Protein AF-A0A2M8N4Y6-F1 (afdb_monomer)

Mean predicted aligned error: 13.62 Å

Sequence (90 aa):
MAQSRRLTGSTLREFSTLSTTAHLPEETLLFSGSAHPELAQEIADYLGIPLSPTYTGRFSNDNLEVQLGVSVRGKNVFLLQPFCPPTSDN

pLDDT: mean 70.5, std 16.84, range [38.81, 88.94]

Solvent-accessible surface area (backbone atoms only — not comparable to full-atom values): 6128 Å² total; per-residue (Å²): 142,80,88,83,88,87,80,87,85,78,86,78,72,81,80,72,73,92,63,96,53,85,85,67,59,99,54,60,44,36,37,48,44,77,56,49,54,65,63,41,48,55,52,19,63,73,68,72,45,70,72,44,66,59,49,76,49,72,49,101,81,77,4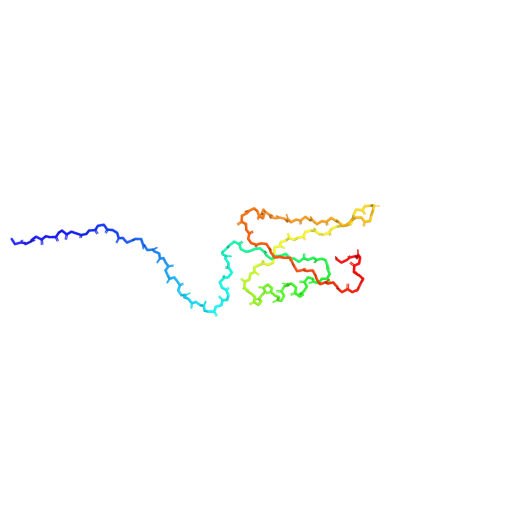4,80,44,78,45,69,78,60,92,61,84,96,41,51,77,45,77,47,67,64,81,54,87,66,64,89,83,75

Structure (mmCIF, N/CA/C/O backbone):
data_AF-A0A2M8N4Y6-F1
#
_entry.id   AF-A0A2M8N4Y6-F1
#
loop_
_atom_site.group_PDB
_atom_site.id
_atom_site.type_symbol
_atom_site.label_atom_id
_atom_site.label_alt_id
_atom_site.label_comp_id
_atom_site.label_asym_id
_atom_site.label_entity_id
_atom_site.label_seq_id
_atom_site.pdbx_PDB_ins_code
_atom_site.Cartn_x
_atom_site.Cartn_y
_atom_site.Cartn_z
_atom_site.occupancy
_atom_site.B_iso_or_equiv
_atom_site.auth_seq_id
_atom_site.auth_comp_id
_atom_site.auth_asym_id
_atom_site.auth_atom_id
_atom_site.pdbx_PDB_model_num
ATOM 1 N N . MET A 1 1 ? -48.031 18.585 46.682 1.00 41.94 1 MET A N 1
ATOM 2 C CA . MET A 1 1 ? -47.775 17.182 46.289 1.00 41.94 1 MET A CA 1
ATOM 3 C C . MET A 1 1 ? -47.110 17.220 44.918 1.00 41.94 1 MET A C 1
ATOM 5 O O . MET A 1 1 ? -47.752 17.719 44.016 1.00 41.94 1 MET A O 1
ATOM 9 N N . ALA A 1 2 ? -45.872 16.842 44.628 1.00 42.34 2 ALA A N 1
ATOM 10 C CA . ALA A 1 2 ? -44.646 16.551 45.357 1.00 42.34 2 ALA A CA 1
ATOM 11 C C . ALA A 1 2 ? -43.500 16.837 44.351 1.00 42.34 2 ALA A C 1
ATOM 13 O O . ALA A 1 2 ? -43.719 16.883 43.143 1.00 42.34 2 ALA A O 1
ATOM 14 N N . GLN A 1 3 ? -42.317 17.125 44.878 1.00 42.62 3 GLN A N 1
ATOM 15 C CA . GLN A 1 3 ? -41.134 17.657 44.197 1.00 42.62 3 GLN A CA 1
ATOM 16 C C . GLN A 1 3 ? -40.412 16.663 43.265 1.00 42.62 3 GLN A C 1
ATOM 18 O O . GLN A 1 3 ? -40.588 15.457 43.387 1.00 42.62 3 GLN A O 1
ATOM 23 N N . SER A 1 4 ? -39.438 17.212 42.517 1.00 38.81 4 SER A N 1
ATOM 24 C CA . SER A 1 4 ? -38.040 16.725 42.394 1.00 38.81 4 SER A CA 1
ATOM 25 C C . SER A 1 4 ? -37.637 16.420 40.944 1.00 38.81 4 SER A C 1
ATOM 27 O O . SER A 1 4 ? -38.082 15.440 40.371 1.00 38.81 4 SER A O 1
ATOM 29 N N . ARG A 1 5 ? -36.940 17.330 40.246 1.00 46.75 5 ARG A N 1
ATOM 30 C CA . ARG A 1 5 ? -35.473 17.577 40.234 1.00 46.75 5 ARG A CA 1
ATOM 31 C C . ARG A 1 5 ? -34.632 16.395 39.726 1.00 46.75 5 ARG A C 1
ATOM 33 O O . ARG A 1 5 ? -34.766 15.290 40.238 1.00 46.75 5 ARG A O 1
ATOM 40 N N . ARG A 1 6 ? -33.607 16.783 38.943 1.00 40.97 6 ARG A N 1
ATOM 41 C CA . ARG A 1 6 ? -32.356 16.091 38.548 1.00 40.97 6 ARG A CA 1
ATOM 42 C C . ARG A 1 6 ? -32.405 15.425 37.168 1.00 40.97 6 ARG A C 1
ATOM 44 O O . ARG A 1 6 ? -33.424 14.864 36.821 1.00 40.97 6 ARG A O 1
ATOM 51 N N . LEU A 1 7 ? -31.358 15.396 36.348 1.00 45.47 7 LEU A N 1
ATOM 52 C CA . LEU A 1 7 ? -30.039 16.038 36.285 1.00 45.47 7 LEU A CA 1
ATOM 53 C C . LEU A 1 7 ? -29.527 15.786 34.850 1.00 45.47 7 LEU A C 1
ATOM 55 O O . LEU A 1 7 ? -29.942 14.849 34.175 1.00 45.47 7 LEU A O 1
ATOM 59 N N . THR A 1 8 ? -28.616 16.647 34.433 1.00 49.62 8 THR A N 1
ATOM 60 C CA . THR A 1 8 ? -27.676 16.558 33.315 1.00 49.62 8 THR A CA 1
ATOM 61 C C . THR A 1 8 ? -27.037 15.177 33.108 1.00 49.62 8 THR A C 1
ATOM 63 O O . THR A 1 8 ? -26.661 14.516 34.071 1.00 49.62 8 THR A O 1
ATOM 66 N N . GLY A 1 9 ? -26.770 1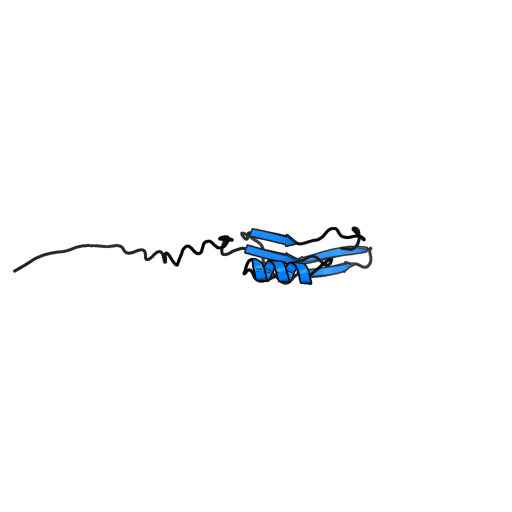4.842 31.840 1.00 46.56 9 GLY A N 1
ATOM 67 C CA . GLY A 1 9 ? -25.718 13.899 31.452 1.00 46.56 9 GLY A CA 1
ATOM 68 C C . GLY A 1 9 ? -26.200 12.523 31.000 1.00 46.56 9 GLY A C 1
ATOM 69 O O . GLY A 1 9 ? -26.394 11.623 31.805 1.00 46.56 9 GLY A O 1
ATOM 70 N N . SER A 1 10 ? -26.253 12.315 29.687 1.00 40.53 10 SER A N 1
ATOM 71 C CA . SER A 1 10 ? -25.868 11.020 29.127 1.00 40.53 10 SER A CA 1
ATOM 72 C C . SER A 1 10 ? -25.112 11.263 27.828 1.00 40.53 10 SER A C 1
ATOM 74 O O . SER A 1 10 ? -25.662 11.377 26.739 1.00 40.53 10 SER A O 1
ATOM 76 N N . THR A 1 11 ? -23.798 11.404 27.980 1.00 49.22 11 THR A N 1
ATOM 77 C CA . THR A 1 11 ? -22.835 11.048 26.947 1.00 49.22 11 THR A CA 1
ATOM 78 C C . THR A 1 11 ? -23.122 9.595 26.579 1.00 49.22 11 THR A C 1
ATOM 80 O O . THR A 1 11 ? -22.630 8.680 27.240 1.00 49.22 11 THR A O 1
ATOM 83 N N . LEU A 1 12 ? -23.964 9.372 25.572 1.00 42.25 12 LEU A N 1
ATOM 84 C CA . LEU A 1 12 ? -24.093 8.071 24.934 1.00 42.25 12 LEU A CA 1
ATOM 85 C C . LEU A 1 12 ? -22.811 7.851 24.134 1.00 42.25 12 LEU A C 1
ATOM 87 O O . LEU A 1 12 ? -22.733 8.109 22.940 1.00 42.25 12 LEU A O 1
ATOM 91 N N . ARG A 1 13 ? -21.763 7.425 24.845 1.00 44.81 13 ARG A N 1
ATOM 92 C CA . ARG A 1 13 ? -20.729 6.601 24.238 1.00 44.81 13 ARG A CA 1
ATOM 93 C C . ARG A 1 13 ? -21.450 5.336 23.808 1.00 44.81 13 ARG A C 1
ATOM 95 O O . ARG A 1 13 ? -21.835 4.537 24.660 1.00 44.81 13 ARG A O 1
ATOM 102 N N . GLU A 1 14 ? -21.686 5.213 22.511 1.00 49.00 14 GLU A N 1
ATOM 103 C CA . GLU A 1 14 ? -22.018 3.948 21.876 1.00 49.00 14 GLU A CA 1
ATOM 104 C C . GLU A 1 14 ? -20.897 2.960 22.210 1.00 49.00 14 GLU A C 1
ATOM 106 O O . GLU A 1 14 ? -19.862 2.894 21.559 1.00 49.00 14 GLU A O 1
ATOM 111 N N . PHE A 1 15 ? -21.083 2.218 23.298 1.00 50.56 15 PHE A N 1
ATOM 112 C CA . PHE A 1 15 ? -20.398 0.959 23.528 1.00 50.56 15 PHE A CA 1
ATOM 113 C C . PHE A 1 15 ? -21.088 -0.076 22.634 1.00 50.56 15 PHE A C 1
ATOM 115 O O . PHE A 1 15 ? -21.872 -0.900 23.109 1.00 50.56 15 PHE A O 1
ATOM 122 N N . SER A 1 16 ? -20.855 0.001 21.321 1.00 48.44 16 SER A N 1
ATOM 123 C CA . SER A 1 16 ? -21.159 -1.119 20.440 1.00 48.44 16 SER A CA 1
ATOM 124 C C . SER A 1 16 ? -20.136 -2.216 20.736 1.00 48.44 16 SER A C 1
ATOM 126 O O . SER A 1 16 ? -18.928 -2.032 20.632 1.00 48.44 16 SER A O 1
ATOM 128 N N . THR A 1 17 ? -20.649 -3.336 21.242 1.00 44.91 17 THR A N 1
ATOM 129 C CA . THR A 1 17 ? -20.121 -4.692 21.047 1.00 44.91 17 THR A CA 1
ATOM 130 C C . THR A 1 17 ? -18.598 -4.818 20.961 1.00 44.91 17 THR A C 1
ATOM 132 O O . THR A 1 17 ? -18.011 -4.661 19.892 1.00 44.91 17 THR A O 1
ATOM 135 N N . LEU A 1 18 ? -17.967 -5.225 22.066 1.00 47.53 18 LEU A N 1
ATOM 136 C CA . LEU A 1 18 ? -16.613 -5.783 22.054 1.00 47.53 18 LEU A CA 1
ATOM 137 C C . LEU A 1 18 ? -16.618 -7.110 21.273 1.00 47.53 18 LEU A C 1
ATOM 139 O O . LEU A 1 18 ? -16.627 -8.194 21.856 1.00 47.53 18 LEU A O 1
ATOM 143 N N . SER A 1 19 ? -16.648 -7.023 19.943 1.00 44.84 19 SER A N 1
ATOM 144 C CA . SER A 1 19 ? -16.257 -8.122 19.074 1.00 44.84 19 SER A CA 1
ATOM 145 C C . SER A 1 19 ? -14.769 -8.328 19.306 1.00 44.84 19 SER A C 1
ATOM 147 O O . SER A 1 19 ? -13.968 -7.424 19.078 1.00 44.84 19 SER A O 1
ATOM 149 N N . THR A 1 20 ? -14.387 -9.496 19.817 1.00 46.81 20 THR A N 1
ATOM 150 C CA . THR A 1 20 ? -12.982 -9.915 19.857 1.00 46.81 20 THR A CA 1
ATOM 151 C C . THR A 1 20 ? -12.569 -10.270 18.429 1.00 46.81 20 THR A C 1
ATOM 153 O O . THR A 1 20 ? -12.458 -11.425 18.040 1.00 46.81 20 THR A O 1
ATOM 156 N N . THR A 1 21 ? -12.418 -9.233 17.622 1.00 49.69 21 THR A N 1
ATOM 157 C CA . THR A 1 21 ? -11.842 -9.217 16.284 1.00 49.69 21 THR A CA 1
ATOM 158 C C . THR A 1 21 ? -10.902 -8.028 16.349 1.00 49.69 21 THR A C 1
ATOM 160 O O . THR A 1 21 ? -11.325 -6.980 16.830 1.00 49.69 21 THR A O 1
ATOM 163 N N . ALA A 1 22 ? -9.620 -8.220 16.031 1.00 53.22 22 ALA A N 1
ATOM 164 C CA . ALA A 1 22 ? -8.560 -7.229 16.221 1.00 53.22 22 ALA A CA 1
ATOM 165 C C . ALA A 1 22 ? -9.075 -5.797 15.981 1.00 53.22 22 ALA A C 1
ATOM 167 O O . ALA A 1 22 ? -9.432 -5.456 14.858 1.00 53.22 22 ALA A O 1
ATOM 168 N N . HIS A 1 23 ? -9.183 -4.994 17.047 1.00 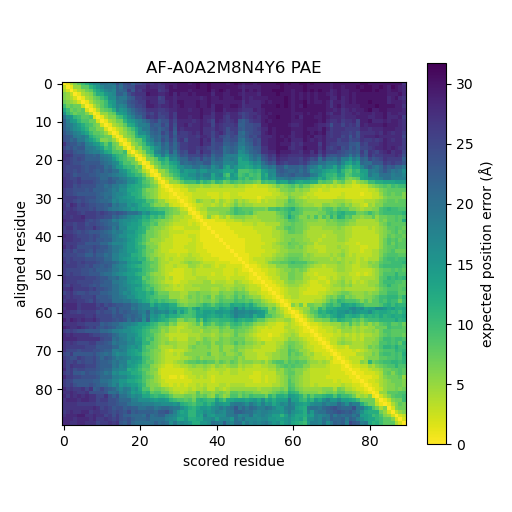56.38 23 HIS A N 1
ATOM 169 C CA . HIS A 1 23 ? -9.646 -3.611 16.951 1.00 56.38 23 HIS A CA 1
ATOM 170 C C . HIS A 1 23 ? -8.523 -2.797 16.316 1.00 56.38 23 HIS A C 1
ATOM 172 O O . HIS A 1 23 ? -7.710 -2.172 16.999 1.00 56.38 23 HIS A O 1
ATOM 178 N N . LEU A 1 24 ? -8.419 -2.902 14.996 1.00 62.50 24 LEU A N 1
ATOM 179 C CA . LEU A 1 24 ? -7.598 -2.008 14.215 1.00 62.50 24 LEU A CA 1
ATOM 180 C C . LEU A 1 24 ? -8.287 -0.642 14.290 1.00 62.50 24 LEU A C 1
ATOM 182 O O . LEU A 1 24 ? -9.509 -0.568 14.146 1.00 62.50 24 LEU A O 1
ATOM 186 N N . PRO A 1 25 ? -7.546 0.424 14.625 1.00 64.62 25 PRO A N 1
ATOM 187 C CA . PRO A 1 25 ? -8.132 1.744 14.796 1.00 64.62 25 PRO A CA 1
ATOM 188 C C . PRO A 1 25 ? -8.911 2.128 13.534 1.00 64.62 25 PRO A C 1
ATOM 190 O O . PRO A 1 25 ? -8.459 1.822 12.429 1.00 64.62 25 PRO A O 1
ATOM 193 N N . GLU A 1 26 ? -10.041 2.825 13.701 1.00 67.00 26 GLU A N 1
ATOM 194 C CA . GLU A 1 26 ? -10.952 3.296 12.630 1.00 67.00 26 GLU A CA 1
ATOM 195 C C . GLU A 1 26 ? -10.224 4.022 11.474 1.00 67.00 26 GLU A C 1
ATOM 197 O O . GLU A 1 26 ? -10.737 4.159 10.368 1.00 67.00 26 GLU A O 1
ATOM 202 N N . GLU A 1 27 ? -8.987 4.457 11.712 1.00 78.44 27 GLU A N 1
ATOM 203 C CA . GLU A 1 27 ? -8.099 5.123 10.765 1.00 78.44 27 GLU A CA 1
ATOM 204 C C . GLU A 1 27 ? -6.947 4.220 10.281 1.00 78.44 27 GLU A C 1
ATOM 206 O O . GLU A 1 27 ? -5.793 4.652 10.219 1.00 78.44 27 GLU A O 1
ATOM 211 N N . THR A 1 28 ? -7.223 2.954 9.959 1.00 85.81 28 THR A N 1
ATOM 212 C CA . THR A 1 28 ? -6.216 2.030 9.409 1.00 85.81 28 THR A CA 1
ATOM 213 C C . THR A 1 28 ? -6.283 1.972 7.884 1.00 85.81 28 THR A C 1
ATOM 215 O O . THR A 1 28 ? -7.340 1.730 7.310 1.00 85.81 28 THR A O 1
ATOM 218 N N . LEU A 1 29 ? -5.141 2.171 7.222 1.00 88.94 29 LEU A N 1
ATOM 219 C CA . LEU A 1 29 ? -4.975 2.022 5.778 1.00 88.94 29 LEU A CA 1
ATOM 220 C C . LEU A 1 29 ? -4.025 0.867 5.482 1.00 88.94 29 LEU A C 1
ATOM 222 O O . LEU A 1 29 ? -2.885 0.857 5.950 1.00 88.94 29 LEU A O 1
ATOM 226 N N . LEU A 1 30 ? -4.492 -0.074 4.669 1.00 88.75 30 LEU A N 1
ATOM 227 C CA . LEU A 1 30 ? -3.686 -1.167 4.149 1.00 88.75 30 LEU A CA 1
ATOM 228 C C . LEU A 1 30 ? -3.342 -0.892 2.687 1.00 88.75 30 LEU A C 1
ATOM 230 O O . LEU A 1 30 ? -4.236 -0.651 1.882 1.00 88.75 30 LEU A O 1
ATOM 234 N N . PHE A 1 31 ? -2.064 -0.953 2.342 1.00 88.81 31 PHE A N 1
ATOM 235 C CA . PHE A 1 31 ? -1.568 -0.819 0.977 1.00 88.81 31 PHE A CA 1
ATOM 236 C C . PHE A 1 31 ? -0.829 -2.089 0.569 1.00 88.81 31 PHE A C 1
ATOM 238 O O . PHE A 1 31 ? -0.176 -2.727 1.396 1.00 88.81 31 PHE A O 1
ATOM 245 N N . SER A 1 32 ? -0.894 -2.423 -0.718 1.00 85.38 32 SER A N 1
ATOM 246 C CA . SER A 1 32 ? -0.087 -3.486 -1.317 1.00 85.38 32 SER A CA 1
ATOM 247 C C . SER A 1 32 ? 0.956 -2.899 -2.262 1.00 85.38 32 SER A C 1
ATOM 249 O O . SER A 1 32 ? 0.676 -1.913 -2.952 1.00 85.38 32 SER A O 1
ATOM 251 N N . GLY A 1 33 ? 2.145 -3.502 -2.276 1.00 78.69 33 GLY A N 1
ATOM 252 C CA . GLY A 1 33 ? 3.142 -3.317 -3.329 1.00 78.69 33 GLY A CA 1
ATOM 253 C C . GLY A 1 33 ? 2.772 -4.065 -4.616 1.00 78.69 33 GLY A C 1
ATOM 254 O O . GLY A 1 33 ? 1.686 -4.633 -4.742 1.00 78.69 33 GLY A O 1
ATOM 255 N N . SER A 1 34 ? 3.692 -4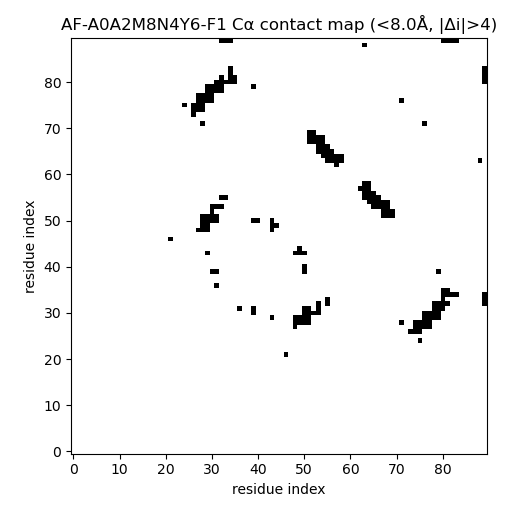.085 -5.582 1.00 72.69 34 SER A N 1
ATOM 256 C CA . SER A 1 34 ? 3.438 -4.683 -6.903 1.00 72.69 34 SER A CA 1
ATOM 257 C C . SER A 1 34 ? 3.615 -6.207 -6.939 1.00 72.69 34 SER A C 1
ATOM 259 O O . SER A 1 34 ? 3.057 -6.879 -7.803 1.00 72.69 34 SER A O 1
ATOM 261 N N . ALA A 1 35 ? 4.324 -6.757 -5.950 1.00 70.56 35 ALA A N 1
ATOM 262 C CA . ALA A 1 35 ? 4.738 -8.156 -5.914 1.00 70.56 35 ALA A CA 1
ATOM 263 C C . ALA A 1 35 ? 3.593 -9.179 -5.783 1.00 70.56 35 ALA A C 1
ATOM 265 O O . ALA A 1 35 ? 3.672 -10.258 -6.365 1.00 70.56 35 ALA A O 1
ATOM 266 N N . HIS A 1 36 ? 2.552 -8.895 -4.984 1.00 74.81 36 HIS A N 1
ATOM 267 C CA . HIS A 1 36 ? 1.455 -9.852 -4.767 1.00 74.81 36 HIS A CA 1
ATOM 268 C C . HIS A 1 36 ? 0.147 -9.180 -4.293 1.00 74.81 36 HIS A C 1
ATOM 270 O O . HIS A 1 36 ? -0.194 -9.227 -3.107 1.00 74.81 36 HIS A O 1
ATOM 276 N N . PRO A 1 37 ? -0.631 -8.567 -5.203 1.00 78.88 37 PRO A N 1
ATOM 277 C CA . PRO A 1 37 ? -1.888 -7.904 -4.848 1.00 78.88 37 PRO A CA 1
ATOM 278 C C . PRO A 1 37 ? -2.954 -8.869 -4.305 1.00 78.88 37 PRO A C 1
ATOM 280 O O . PRO A 1 37 ? -3.694 -8.495 -3.402 1.00 78.88 37 PRO A O 1
ATOM 283 N N . GLU A 1 38 ? -3.000 -10.114 -4.791 1.00 83.19 38 GLU A N 1
ATOM 284 C CA . GLU A 1 38 ? -3.985 -11.117 -4.347 1.00 83.19 38 GLU A CA 1
ATOM 285 C C . GLU A 1 38 ? -3.841 -11.465 -2.859 1.00 83.19 38 GLU A C 1
ATOM 287 O O . GLU A 1 38 ? -4.813 -11.396 -2.115 1.00 83.19 38 GLU A O 1
ATOM 292 N N . LEU A 1 39 ? -2.616 -11.726 -2.390 1.00 84.19 39 LEU A N 1
ATOM 293 C CA . LEU A 1 39 ? -2.331 -11.975 -0.976 1.00 84.19 39 LEU A CA 1
ATOM 294 C C . LEU A 1 39 ? -2.730 -10.779 -0.105 1.00 84.19 39 LEU A C 1
ATOM 296 O O . LEU A 1 39 ? -3.251 -10.947 0.995 1.00 84.19 39 LEU A O 1
ATOM 300 N N . ALA A 1 40 ? -2.483 -9.560 -0.585 1.00 84.88 40 ALA A N 1
ATOM 301 C CA . ALA A 1 40 ? -2.888 -8.372 0.147 1.00 84.88 40 ALA A CA 1
ATOM 302 C C . ALA A 1 40 ? -4.410 -8.233 0.228 1.00 84.88 40 ALA A C 1
ATOM 304 O O . ALA A 1 40 ? -4.901 -7.803 1.268 1.00 84.88 40 ALA A O 1
ATOM 305 N N . GLN A 1 41 ? -5.144 -8.636 -0.812 1.00 86.25 41 GLN A N 1
ATOM 306 C CA . GLN A 1 41 ? -6.602 -8.694 -0.778 1.00 86.25 41 GLN A CA 1
ATOM 307 C C . GLN A 1 41 ? -7.099 -9.760 0.208 1.00 86.25 41 GLN A C 1
ATOM 309 O O . GLN A 1 41 ? -7.964 -9.463 1.021 1.00 86.25 41 GLN A O 1
ATOM 314 N N . GLU A 1 42 ? -6.508 -10.956 0.224 1.00 88.00 42 GLU A N 1
ATOM 315 C CA . GLU A 1 42 ? -6.868 -12.002 1.194 1.00 88.00 42 GLU A CA 1
ATOM 316 C C . GLU A 1 42 ? -6.636 -11.552 2.645 1.00 88.00 42 GLU A C 1
ATOM 318 O O . GLU A 1 42 ? -7.466 -11.793 3.523 1.00 88.00 42 GLU A O 1
ATOM 323 N N . ILE A 1 43 ? -5.525 -10.854 2.907 1.00 85.88 43 ILE A N 1
ATOM 324 C CA . ILE A 1 43 ? -5.231 -10.286 4.229 1.00 85.88 43 ILE A CA 1
ATOM 325 C C . ILE A 1 43 ? -6.209 -9.152 4.564 1.00 85.88 43 ILE A C 1
ATOM 327 O O . ILE A 1 43 ? -6.672 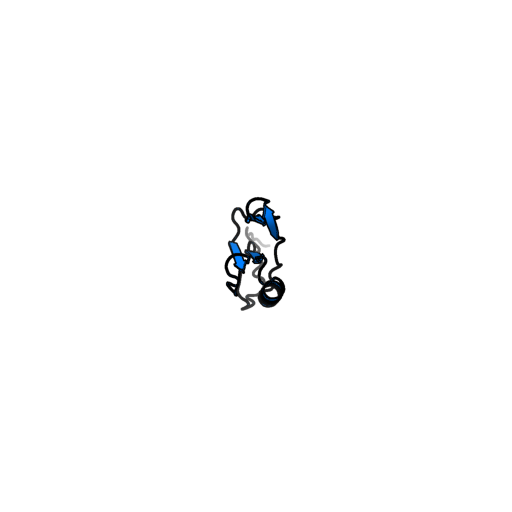-9.070 5.702 1.00 85.88 43 ILE A O 1
ATOM 331 N N . ALA A 1 44 ? -6.539 -8.295 3.595 1.00 87.75 44 ALA A N 1
ATOM 332 C CA . ALA A 1 44 ? -7.526 -7.227 3.741 1.00 87.75 44 ALA A CA 1
ATOM 333 C C . ALA A 1 44 ? -8.901 -7.796 4.134 1.00 87.75 44 ALA A C 1
ATOM 335 O O . ALA A 1 44 ? -9.497 -7.360 5.122 1.00 87.75 44 ALA A O 1
ATOM 336 N N . ASP A 1 45 ? -9.342 -8.837 3.427 1.00 87.94 45 ASP A N 1
ATOM 337 C CA . ASP A 1 45 ? -10.608 -9.531 3.657 1.00 87.94 45 ASP A CA 1
ATOM 338 C C . ASP A 1 45 ? -10.620 -10.243 5.017 1.00 87.94 45 ASP A C 1
ATOM 340 O O . ASP A 1 45 ? -11.606 -10.164 5.751 1.00 87.94 45 ASP A O 1
ATOM 344 N N . TYR A 1 46 ? -9.510 -10.884 5.402 1.00 88.19 46 TYR A N 1
ATOM 345 C CA . TYR A 1 46 ? -9.368 -11.537 6.706 1.00 88.19 46 TYR A CA 1
ATOM 346 C C . TYR A 1 46 ? -9.396 -10.542 7.877 1.00 88.19 46 TYR A C 1
ATOM 348 O O . TYR A 1 46 ? -9.971 -10.828 8.928 1.00 88.19 46 TYR A O 1
ATOM 356 N N . LEU A 1 47 ? -8.777 -9.369 7.709 1.00 84.69 47 LEU A N 1
ATOM 357 C CA . LEU A 1 47 ? -8.744 -8.310 8.722 1.00 84.69 47 LEU A CA 1
ATOM 358 C C . LEU A 1 47 ? -10.004 -7.431 8.717 1.00 84.69 47 LEU A C 1
ATOM 360 O O . LEU A 1 47 ? -10.195 -6.656 9.653 1.00 84.69 47 LEU A O 1
ATOM 364 N N . GLY A 1 48 ? -10.852 -7.536 7.690 1.00 84.88 48 GLY A N 1
ATOM 365 C CA . GLY A 1 48 ? -12.030 -6.686 7.514 1.00 84.88 48 GLY A CA 1
ATOM 366 C C . GLY A 1 48 ? -11.693 -5.225 7.195 1.00 84.88 48 GLY A C 1
ATOM 367 O O . GLY A 1 48 ? -12.473 -4.333 7.524 1.00 84.88 48 GLY A O 1
ATOM 368 N N . ILE A 1 49 ? -10.532 -4.963 6.584 1.00 87.12 49 ILE A N 1
ATOM 369 C CA . ILE A 1 49 ? -10.066 -3.616 6.219 1.00 87.12 49 ILE A CA 1
ATOM 370 C C . ILE A 1 49 ? -10.045 -3.490 4.698 1.00 87.12 49 ILE A C 1
ATOM 372 O O . ILE A 1 49 ? -9.543 -4.391 4.036 1.00 87.12 49 ILE A O 1
ATOM 376 N N . PRO A 1 50 ? -10.509 -2.374 4.111 1.00 86.00 50 PRO A N 1
ATOM 377 C CA . PRO A 1 50 ? -10.396 -2.165 2.673 1.00 86.00 50 PRO A CA 1
ATOM 378 C C . PRO A 1 50 ? -8.939 -1.946 2.238 1.00 86.00 50 PRO A C 1
ATOM 380 O O . PRO A 1 50 ? -8.211 -1.132 2.818 1.00 86.00 50 PRO A O 1
ATOM 383 N N . LEU A 1 51 ? -8.533 -2.614 1.155 1.00 87.00 51 LEU A N 1
ATOM 384 C CA . LEU A 1 51 ? -7.259 -2.336 0.499 1.00 87.00 51 LEU A CA 1
ATOM 385 C C . LEU A 1 51 ? -7.314 -0.948 -0.156 1.00 87.00 51 LEU A C 1
ATOM 387 O O . LEU A 1 51 ? -8.204 -0.639 -0.949 1.00 87.00 51 LEU A O 1
ATOM 391 N N . SER A 1 52 ? -6.366 -0.090 0.202 1.00 88.50 52 SER A N 1
ATOM 392 C CA . SER A 1 52 ? -6.270 1.271 -0.315 1.00 88.50 52 SER A CA 1
ATOM 393 C C . SER A 1 52 ? -5.622 1.285 -1.700 1.00 88.50 52 SER A C 1
ATOM 395 O O . SER A 1 52 ? -4.697 0.509 -1.951 1.00 88.50 52 SER A O 1
ATOM 397 N N . PRO A 1 53 ? -6.067 2.176 -2.606 1.00 83.50 53 PRO A N 1
ATOM 398 C CA . PRO A 1 53 ? -5.512 2.252 -3.947 1.00 83.50 53 PRO A CA 1
ATOM 399 C C . PRO A 1 53 ? -4.057 2.733 -3.902 1.00 83.50 53 PRO A C 1
ATOM 401 O O . PRO A 1 53 ? -3.754 3.821 -3.398 1.00 83.50 53 PRO A O 1
ATOM 404 N N . THR A 1 54 ? -3.177 1.928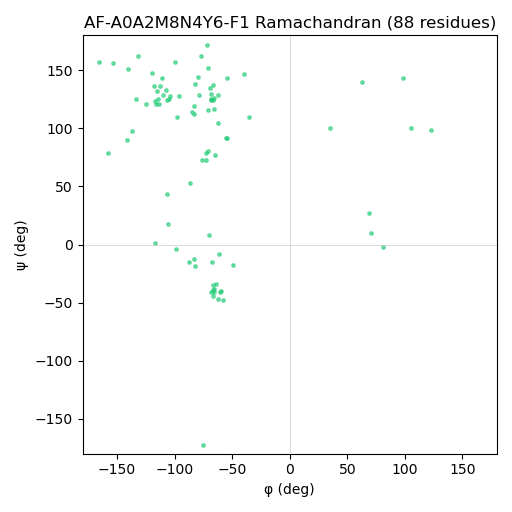 -4.488 1.00 85.38 54 THR A N 1
ATOM 405 C CA . THR A 1 54 ? -1.769 2.251 -4.720 1.00 85.38 54 THR A CA 1
ATOM 406 C C . THR A 1 54 ? -1.513 2.246 -6.216 1.00 85.38 54 THR A C 1
ATOM 408 O O . THR A 1 54 ? -1.951 1.339 -6.921 1.00 85.38 54 THR A O 1
ATOM 411 N N . TYR A 1 55 ? -0.776 3.236 -6.701 1.00 83.31 55 TYR A N 1
ATOM 412 C CA . TYR A 1 55 ? -0.194 3.204 -8.034 1.00 83.31 55 TYR A CA 1
ATOM 413 C C . TYR A 1 55 ? 1.298 2.917 -7.912 1.00 83.31 55 TYR A C 1
ATOM 415 O O . TYR A 1 55 ? 2.006 3.633 -7.205 1.00 83.31 55 TYR A O 1
ATOM 423 N N . THR A 1 56 ? 1.768 1.878 -8.594 1.00 78.56 56 THR A N 1
ATOM 424 C CA . THR A 1 56 ? 3.192 1.564 -8.719 1.00 78.56 56 THR A CA 1
ATOM 425 C C . THR A 1 56 ? 3.592 1.656 -10.183 1.00 78.56 56 THR A C 1
ATOM 427 O O . THR A 1 56 ? 2.997 0.990 -11.031 1.00 78.56 56 THR A O 1
ATOM 430 N N . GLY A 1 57 ? 4.589 2.479 -10.485 1.00 76.50 57 GLY A N 1
ATOM 431 C CA . GLY A 1 57 ? 5.095 2.703 -11.835 1.00 76.50 57 GLY A CA 1
ATOM 432 C C . GLY A 1 57 ? 6.615 2.606 -11.887 1.00 76.50 57 GLY A C 1
ATOM 433 O O . GLY A 1 57 ? 7.292 2.705 -10.867 1.00 76.50 57 GLY A O 1
ATOM 434 N N . ARG A 1 58 ? 7.164 2.425 -13.089 1.00 75.38 58 ARG A N 1
ATOM 435 C CA . ARG A 1 58 ? 8.607 2.515 -13.347 1.00 75.38 58 ARG A CA 1
ATOM 436 C C . ARG A 1 58 ? 8.887 3.761 -14.179 1.00 75.38 58 ARG A C 1
ATOM 438 O O . ARG A 1 58 ? 8.263 3.964 -15.222 1.00 75.38 58 ARG A O 1
ATOM 445 N N . PHE A 1 59 ? 9.826 4.585 -13.725 1.00 76.44 59 PHE A N 1
ATOM 446 C CA . PHE A 1 59 ? 10.349 5.690 -14.522 1.00 76.44 59 PHE A CA 1
ATOM 447 C C . PHE A 1 59 ? 11.336 5.183 -15.578 1.00 76.44 59 PHE A C 1
ATOM 449 O O . PHE A 1 59 ? 11.903 4.096 -15.478 1.00 76.44 59 PHE A O 1
ATOM 45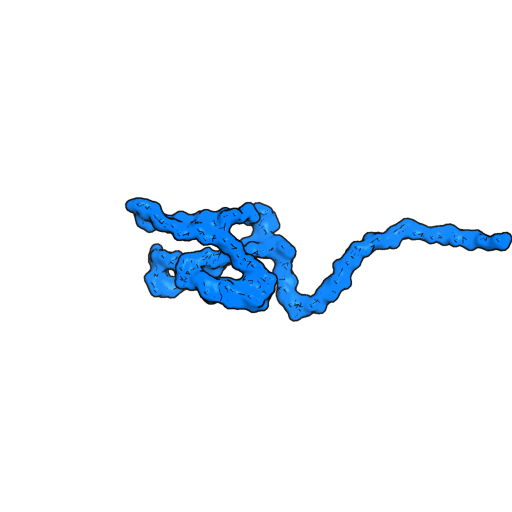6 N N . SER A 1 60 ? 11.594 6.014 -16.588 1.00 74.75 60 SER A N 1
ATOM 457 C CA . SER A 1 60 ? 12.544 5.750 -17.678 1.00 74.75 60 SER A CA 1
ATOM 458 C C . SER A 1 60 ? 14.001 5.556 -17.229 1.00 74.75 60 SER A C 1
ATOM 460 O O . SER A 1 60 ? 14.841 5.187 -18.044 1.00 74.75 60 SER A O 1
ATOM 462 N N . ASN A 1 61 ? 14.305 5.795 -15.952 1.00 78.50 61 ASN A N 1
ATOM 463 C CA . ASN A 1 61 ? 15.614 5.604 -15.332 1.00 78.50 61 ASN A CA 1
ATOM 464 C C . ASN A 1 61 ? 15.688 4.373 -14.407 1.00 78.50 61 ASN A C 1
ATOM 466 O O . ASN A 1 61 ? 16.601 4.307 -13.592 1.00 78.50 61 ASN A O 1
ATOM 470 N N . ASP A 1 62 ? 14.745 3.433 -14.522 1.00 69.88 62 ASP A N 1
ATOM 471 C CA . ASP A 1 62 ? 14.688 2.191 -13.731 1.00 69.88 62 ASP A CA 1
ATOM 472 C C . ASP A 1 62 ? 14.334 2.385 -12.240 1.00 69.88 62 ASP A C 1
ATOM 474 O O . ASP A 1 62 ? 14.379 1.442 -11.455 1.00 69.88 62 ASP A O 1
ATOM 478 N N . ASN A 1 63 ? 13.909 3.591 -11.841 1.00 77.38 63 ASN A N 1
ATOM 479 C CA . ASN A 1 63 ? 13.411 3.837 -10.488 1.00 77.38 63 ASN A CA 1
ATOM 480 C C . ASN A 1 63 ? 11.936 3.432 -10.349 1.00 77.38 63 ASN A C 1
ATOM 482 O O . ASN A 1 63 ? 11.104 3.757 -11.202 1.00 77.38 63 ASN A O 1
ATOM 486 N N . LEU A 1 64 ? 11.610 2.801 -9.219 1.00 75.81 64 LEU A N 1
ATOM 487 C CA . LEU A 1 64 ? 10.239 2.509 -8.806 1.00 75.81 64 LEU A CA 1
ATOM 488 C C . LEU A 1 64 ? 9.583 3.766 -8.211 1.00 75.81 64 LEU A C 1
ATOM 490 O O . LEU A 1 64 ? 10.125 4.397 -7.303 1.00 75.81 64 LEU A O 1
ATOM 494 N N . GLU A 1 65 ? 8.401 4.115 -8.706 1.00 82.25 65 GLU A N 1
ATOM 495 C CA . GLU A 1 65 ? 7.529 5.144 -8.148 1.00 82.25 65 GLU A CA 1
ATOM 496 C C . GLU A 1 65 ? 6.327 4.487 -7.476 1.00 82.25 65 GLU A C 1
ATOM 498 O O . GLU A 1 65 ? 5.667 3.640 -8.075 1.00 82.25 65 GLU A O 1
ATOM 503 N N . VAL A 1 66 ? 6.010 4.919 -6.255 1.00 82.19 66 VAL A N 1
ATOM 504 C CA . VAL A 1 66 ? 4.807 4.494 -5.535 1.00 82.19 66 VAL A CA 1
ATOM 505 C C . VAL A 1 66 ? 4.009 5.729 -5.138 1.00 82.19 66 VAL A C 1
ATOM 507 O O . VAL A 1 66 ? 4.504 6.586 -4.405 1.00 82.19 66 VAL A O 1
ATOM 510 N N . GLN A 1 67 ? 2.765 5.819 -5.601 1.00 85.31 67 GLN A N 1
ATOM 511 C CA . GLN A 1 67 ? 1.828 6.872 -5.227 1.00 85.31 67 GLN A CA 1
ATOM 512 C C . GLN A 1 67 ? 0.667 6.271 -4.433 1.00 85.31 67 GLN A C 1
ATOM 514 O O . GLN A 1 67 ? -0.072 5.411 -4.915 1.00 85.31 67 GLN A O 1
ATOM 519 N N . LEU A 1 68 ? 0.500 6.751 -3.201 1.00 83.00 68 LEU A N 1
ATOM 520 C CA . LEU A 1 68 ? -0.638 6.410 -2.353 1.00 83.00 68 LEU A CA 1
ATOM 521 C C . LEU A 1 68 ? -1.795 7.335 -2.747 1.00 83.00 68 LEU A C 1
ATOM 523 O O . LEU A 1 68 ? -1.718 8.545 -2.537 1.00 83.00 68 LEU A O 1
ATOM 527 N N . GLY A 1 69 ? -2.865 6.791 -3.331 1.00 82.19 69 GLY A N 1
ATOM 528 C CA . GLY A 1 69 ? -3.987 7.574 -3.876 1.00 82.19 69 GLY A CA 1
ATOM 529 C C . GLY A 1 69 ? -4.875 8.253 -2.823 1.00 82.19 69 GLY A C 1
ATOM 530 O O . GLY A 1 69 ? -5.938 8.776 -3.151 1.00 82.19 69 GLY A O 1
ATOM 531 N N . VAL A 1 70 ? -4.475 8.220 -1.550 1.00 85.06 70 VAL A N 1
ATOM 532 C CA . VAL A 1 70 ? -5.235 8.727 -0.405 1.00 85.06 70 VAL A CA 1
ATOM 533 C C . VAL A 1 70 ? -4.316 9.426 0.592 1.00 85.06 70 VAL A C 1
ATOM 535 O O . VAL A 1 70 ? -3.148 9.078 0.752 1.00 85.06 70 VAL A O 1
ATOM 538 N N . SER A 1 71 ? -4.863 10.399 1.324 1.00 86.81 71 SER A N 1
ATOM 539 C CA . SER A 1 71 ? -4.130 11.030 2.423 1.00 86.81 71 SER A CA 1
ATOM 540 C C . SER A 1 71 ? -3.923 10.045 3.576 1.00 86.81 71 SER A C 1
ATOM 542 O O . SER A 1 71 ? -4.891 9.490 4.112 1.00 86.81 71 SER A O 1
ATOM 544 N N . VAL A 1 72 ? -2.658 9.878 3.968 1.00 86.88 72 VAL A N 1
ATOM 545 C CA . VAL A 1 72 ? -2.192 8.993 5.050 1.00 86.88 72 VAL A CA 1
ATOM 546 C C . VAL A 1 72 ? -1.933 9.714 6.378 1.00 86.88 72 VAL A C 1
ATOM 548 O O . VAL A 1 72 ? -1.584 9.090 7.376 1.00 86.88 72 VAL A O 1
ATOM 551 N N . ARG A 1 73 ? -2.070 11.044 6.422 1.00 85.94 73 ARG A N 1
ATOM 552 C CA . ARG A 1 73 ? -1.691 11.836 7.600 1.00 85.94 73 ARG A CA 1
ATOM 553 C C . ARG A 1 73 ? -2.579 11.501 8.801 1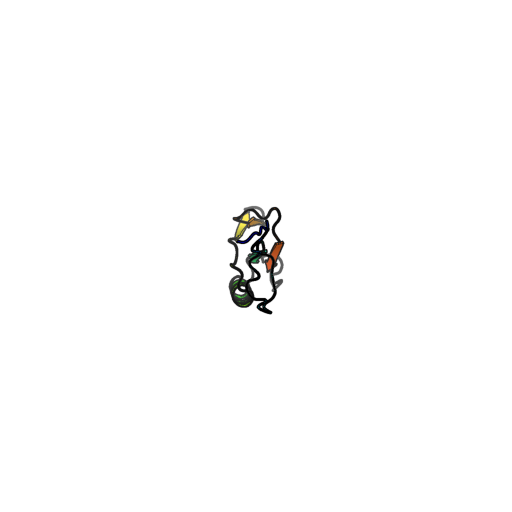.00 85.94 73 ARG A C 1
ATOM 555 O O . ARG A 1 73 ? -3.792 11.638 8.712 1.00 85.94 73 ARG A O 1
ATOM 562 N N . GLY A 1 74 ? -1.952 11.140 9.922 1.00 83.88 74 GLY A N 1
ATOM 563 C CA . GLY A 1 74 ? -2.647 10.803 11.170 1.00 83.88 74 GLY A CA 1
ATOM 564 C C . GLY A 1 74 ? -3.207 9.381 11.217 1.00 83.88 74 GLY A C 1
ATOM 565 O O . GLY A 1 74 ? -3.726 8.989 12.251 1.00 83.88 74 GLY A O 1
ATOM 566 N N . LYS A 1 75 ? -3.054 8.606 10.138 1.00 85.88 75 LYS A N 1
ATOM 567 C CA . LYS A 1 75 ? -3.600 7.255 10.005 1.00 85.88 75 LYS A CA 1
ATOM 568 C C . LYS A 1 75 ? -2.538 6.196 10.281 1.00 85.88 75 LYS A C 1
ATOM 570 O O . LYS A 1 75 ? -1.344 6.439 10.106 1.00 85.88 75 LYS A O 1
ATOM 575 N N . ASN A 1 76 ? -2.981 5.002 10.656 1.00 86.00 76 ASN A N 1
ATOM 576 C CA . ASN A 1 76 ? -2.109 3.842 10.795 1.00 86.00 76 ASN A CA 1
ATOM 577 C C . ASN A 1 76 ? -1.951 3.181 9.432 1.00 86.00 76 ASN A C 1
ATOM 579 O O . ASN A 1 76 ? -2.920 2.689 8.861 1.00 86.00 76 ASN A O 1
ATOM 583 N N . VAL A 1 77 ? -0.736 3.213 8.895 1.00 87.06 77 VAL A N 1
ATOM 584 C CA . VAL A 1 77 ? -0.442 2.745 7.541 1.00 87.06 77 VAL A CA 1
ATOM 585 C C . VAL A 1 77 ? 0.310 1.428 7.603 1.00 87.06 77 VAL A C 1
ATOM 587 O O . VAL A 1 77 ? 1.381 1.352 8.202 1.00 87.06 77 VAL A O 1
ATOM 590 N N . PHE A 1 78 ? -0.229 0.419 6.932 1.00 87.25 78 PHE A N 1
ATOM 591 C CA . PHE A 1 78 ? 0.401 -0.881 6.754 1.00 87.25 78 PHE A CA 1
ATOM 592 C C . PHE A 1 78 ? 0.700 -1.094 5.272 1.00 87.25 78 PHE A C 1
ATOM 594 O O . PHE A 1 78 ? -0.160 -0.863 4.424 1.00 87.25 78 PHE A O 1
ATOM 601 N N . LEU A 1 79 ? 1.920 -1.530 4.966 1.00 84.94 79 LEU A N 1
ATOM 602 C CA . LEU A 1 79 ? 2.364 -1.843 3.612 1.00 84.94 79 LEU A CA 1
ATOM 603 C C . LEU A 1 79 ? 2.695 -3.335 3.532 1.00 84.94 79 LEU A C 1
ATOM 605 O O . LEU A 1 79 ? 3.559 -3.822 4.261 1.00 84.94 79 LEU A O 1
ATOM 609 N N . LEU A 1 80 ? 2.013 -4.050 2.642 1.00 82.50 80 LEU A N 1
ATOM 610 C CA . LEU A 1 80 ? 2.294 -5.442 2.318 1.00 82.50 80 LEU A CA 1
ATOM 611 C C . LEU A 1 80 ? 3.138 -5.510 1.048 1.00 82.50 80 LEU A C 1
ATOM 613 O O . LEU A 1 80 ? 2.652 -5.243 -0.047 1.00 82.50 80 LEU A O 1
ATOM 617 N N . GLN A 1 81 ? 4.403 -5.894 1.197 1.00 79.31 81 GLN A N 1
ATOM 618 C CA . GLN A 1 81 ? 5.315 -6.126 0.079 1.00 79.31 81 GLN A CA 1
ATOM 619 C C . GLN A 1 81 ? 6.109 -7.410 0.336 1.00 79.31 81 GLN A C 1
ATOM 621 O O . GLN A 1 81 ? 7.077 -7.407 1.099 1.00 79.31 81 GLN A O 1
ATOM 626 N N . PRO A 1 82 ? 5.676 -8.539 -0.244 1.00 75.19 82 PRO A N 1
ATOM 627 C CA . PRO A 1 82 ? 6.453 -9.767 -0.212 1.00 75.19 82 PRO A CA 1
ATOM 628 C C . PRO A 1 82 ? 7.787 -9.582 -0.939 1.00 75.19 82 PRO A C 1
ATOM 630 O O . PRO A 1 82 ? 7.824 -9.173 -2.095 1.00 75.19 82 PRO A O 1
ATOM 633 N N . PHE A 1 83 ? 8.890 -9.946 -0.289 1.00 68.00 83 PHE A N 1
ATOM 634 C CA . PHE A 1 83 ? 10.218 -9.962 -0.909 1.00 68.00 83 PHE A CA 1
ATOM 635 C C . PHE A 1 83 ? 10.480 -11.294 -1.629 1.00 68.00 83 PHE A C 1
ATOM 637 O O . PHE A 1 83 ? 11.472 -11.974 -1.359 1.00 68.00 83 PHE A O 1
ATOM 644 N N . CYS A 1 84 ? 9.578 -11.709 -2.524 1.00 60.69 84 CYS A N 1
ATOM 645 C CA . CYS A 1 84 ? 9.849 -12.847 -3.402 1.00 60.69 84 CYS A CA 1
ATOM 646 C C . CYS A 1 84 ? 10.906 -12.464 -4.465 1.00 60.69 84 CYS A C 1
ATOM 648 O O . CYS A 1 84 ? 11.045 -11.288 -4.806 1.00 60.69 84 CYS A O 1
ATOM 650 N N . PRO A 1 85 ? 11.708 -13.413 -4.975 1.00 55.09 85 PRO A N 1
ATOM 651 C CA . PRO A 1 85 ? 12.579 -13.150 -6.118 1.00 55.09 85 PRO A CA 1
ATOM 652 C C . PRO A 1 85 ? 11.732 -12.887 -7.378 1.00 55.09 85 PRO A C 1
ATOM 654 O O . PRO A 1 85 ? 10.788 -13.648 -7.604 1.00 55.09 85 PRO A O 1
ATOM 657 N N . PRO A 1 86 ? 12.059 -11.889 -8.222 1.00 54.62 86 PRO A N 1
ATOM 658 C CA . PRO A 1 86 ? 13.213 -10.989 -8.166 1.00 54.62 86 PRO A CA 1
ATOM 659 C C . PRO A 1 86 ? 12.987 -9.799 -7.215 1.00 54.62 86 PRO A C 1
ATOM 661 O O . PRO A 1 86 ? 12.126 -8.954 -7.420 1.00 54.62 86 PRO A O 1
ATOM 664 N N . THR A 1 87 ? 13.823 -9.696 -6.181 1.00 53.94 87 THR A N 1
ATOM 665 C CA . THR A 1 87 ? 13.683 -8.712 -5.089 1.00 53.94 87 THR A CA 1
ATOM 666 C C . THR A 1 87 ? 13.901 -7.257 -5.529 1.00 53.94 87 THR A C 1
ATOM 668 O O . THR A 1 87 ? 13.566 -6.344 -4.784 1.00 53.94 87 THR A O 1
ATOM 671 N N . SER A 1 88 ? 14.471 -7.027 -6.716 1.00 56.47 88 SER A N 1
ATOM 672 C CA . SER A 1 88 ? 14.797 -5.683 -7.212 1.00 56.47 88 SER A CA 1
ATOM 673 C C . SER A 1 88 ? 13.647 -5.000 -7.963 1.00 56.47 88 SER A C 1
ATOM 675 O O . SER A 1 88 ? 13.715 -3.790 -8.157 1.00 56.47 88 SER A O 1
ATOM 677 N N . ASP A 1 89 ? 12.617 -5.752 -8.371 1.00 54.94 89 ASP A N 1
ATOM 678 C CA . ASP A 1 89 ? 11.539 -5.277 -9.259 1.00 54.94 89 ASP A CA 1
ATOM 679 C C . ASP A 1 89 ? 10.145 -5.284 -8.608 1.00 54.94 89 ASP A C 1
ATOM 681 O O . ASP A 1 89 ? 9.163 -4.946 -9.267 1.00 54.94 89 ASP A O 1
ATOM 685 N N . ASN A 1 90 ? 10.072 -5.681 -7.335 1.00 50.91 90 ASN A N 1
ATOM 686 C CA . ASN A 1 90 ? 8.847 -5.989 -6.590 1.00 50.91 90 ASN A CA 1
ATOM 687 C C . ASN A 1 90 ? 8.337 -4.839 -5.718 1.00 50.91 90 ASN A C 1
ATOM 689 O O . ASN A 1 90 ? 9.166 -4.266 -4.975 1.00 50.91 90 ASN A O 1
#

Foldseek 3Di:
DDDDDDDDDDPPPPPPDPPPQPCFDPQEEEEEDPADVPVSVVVCVSSVHDHFDWDWDADPVRDIDIDGPDDNPPGHYHYDYDCDPVNSND

Radius of gyration: 22.39 Å; Cα contacts (8 Å, |Δi|>4): 102; chains: 1; bounding box: 63×31×64 Å

Nearest PDB structures (foldseek):
  3dah-assembly1_B  TM=8.995E-01  e=1.294E-05  Burkholderia pseudomallei 1710b
  7yk1-assembly1_D  TM=9.279E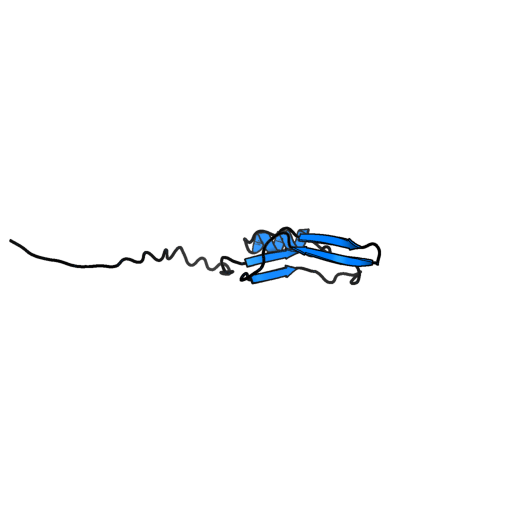-01  e=2.885E-05  Homo sapiens
  6nfe-assembly1_B  TM=9.009E-01  e=1.434E-04  Legionella pneumophila
  5mp7-assembly1_A  TM=9.019E-01  e=2.003E-04  Mycolicibacterium smegmatis MC2 155
  1dkr-assembly1_B  TM=8.368E-01  e=2.290E-04  Bacillus subtilis

Secondary structure (DSSP, 8-state):
--------------------S----TTEEEEE-SS-HHHHHHHHHHHT-PBPPEEEEE-TTS-EEEEESS--TTSEEEEE---PSSTT--